Protein AF-A0A9X2TED8-F1 (afdb_monomer)

Organism: NCBI:txid146919

Sequence (141 aa):
MQFYWETRSGQAEEQRASSNTARGRRAEVLGGGQMDGFAGLVEDLLVAEGVPRESVKHDYQATLPGFFRHEKEWDTAVVCDGKLLAAVEYKSQGSSFGNNLNNRAEEAIGSNTDLLEAYEEGVFAPSPQPFVGYLMLMATV

Structure (mmCIF, N/CA/C/O backbone):
data_AF-A0A9X2TED8-F1
#
_entry.id   AF-A0A9X2TED8-F1
#
loop_
_atom_site.group_PDB
_atom_site.id
_atom_site.type_symbol
_atom_site.label_atom_id
_atom_site.label_alt_id
_atom_site.label_comp_id
_atom_site.label_asym_id
_atom_site.label_entity_id
_atom_site.label_seq_id
_atom_site.pdbx_PDB_ins_code
_atom_site.Cartn_x
_atom_site.Cartn_y
_atom_site.Cartn_z
_atom_site.occupancy
_atom_site.B_iso_or_equiv
_atom_site.auth_seq_id
_atom_site.auth_comp_id
_atom_site.auth_asym_id
_atom_site.auth_atom_id
_atom_site.pdbx_PDB_model_num
ATOM 1 N N . MET A 1 1 ? -14.395 -26.876 10.749 1.00 41.84 1 MET A N 1
ATOM 2 C CA . MET A 1 1 ? -13.364 -27.759 10.153 1.00 41.84 1 MET A CA 1
ATOM 3 C C . MET A 1 1 ? -13.890 -28.620 8.999 1.00 41.84 1 MET A C 1
ATOM 5 O O . MET A 1 1 ? -13.148 -28.779 8.046 1.00 41.84 1 MET A O 1
ATOM 9 N N . GLN A 1 2 ? -15.139 -29.117 9.001 1.00 35.00 2 GLN A N 1
ATOM 10 C CA . GLN A 1 2 ? -15.720 -29.801 7.820 1.00 35.00 2 GLN A CA 1
ATOM 11 C C . GLN A 1 2 ? -16.292 -28.844 6.755 1.00 35.00 2 GLN A C 1
ATOM 13 O O . GLN A 1 2 ? -16.170 -29.113 5.569 1.00 35.00 2 GLN A O 1
ATOM 18 N N . PHE A 1 3 ? -16.791 -27.671 7.158 1.00 30.75 3 PHE A N 1
ATOM 19 C CA . PHE A 1 3 ? -17.377 -26.673 6.245 1.00 30.75 3 PHE A CA 1
ATOM 20 C C . PHE A 1 3 ? -16.357 -25.903 5.372 1.00 30.75 3 PHE A C 1
ATOM 22 O O . PHE A 1 3 ? -16.740 -25.110 4.524 1.00 30.75 3 PHE A O 1
ATOM 29 N N . TYR A 1 4 ? -15.052 -26.110 5.592 1.00 39.78 4 TYR A N 1
ATOM 30 C CA . TYR A 1 4 ? -13.964 -25.430 4.868 1.00 39.78 4 TYR A CA 1
ATOM 31 C C . TYR A 1 4 ? -13.593 -26.136 3.550 1.00 39.78 4 TYR A C 1
ATOM 33 O O . TYR A 1 4 ? -13.009 -25.524 2.660 1.00 39.78 4 TYR A O 1
ATOM 41 N N . TRP A 1 5 ? -13.934 -27.424 3.410 1.00 32.53 5 TRP A N 1
ATOM 42 C CA . TRP A 1 5 ? -13.484 -28.253 2.288 1.00 32.53 5 TRP A CA 1
ATOM 43 C C . TRP A 1 5 ? -14.527 -28.430 1.175 1.00 32.53 5 TRP A C 1
ATOM 45 O O . TRP A 1 5 ? -14.133 -28.597 0.026 1.00 32.53 5 TRP A O 1
ATOM 55 N N . GLU A 1 6 ? -15.829 -28.327 1.462 1.00 37.72 6 GLU A N 1
ATOM 56 C CA . GLU A 1 6 ? -16.883 -28.469 0.435 1.00 37.72 6 GLU A CA 1
ATOM 57 C C . GLU A 1 6 ? -17.043 -27.226 -0.457 1.00 37.72 6 GLU A C 1
ATOM 59 O O . GLU A 1 6 ? -17.404 -27.346 -1.623 1.00 37.72 6 GLU A O 1
ATOM 64 N N . THR A 1 7 ? -16.687 -26.036 0.033 1.00 43.78 7 THR A N 1
ATOM 65 C CA . THR A 1 7 ? -16.766 -24.784 -0.742 1.00 43.78 7 THR A CA 1
ATOM 66 C C . THR A 1 7 ? -15.636 -24.651 -1.781 1.00 43.78 7 THR A C 1
ATOM 68 O O . THR A 1 7 ? -15.760 -23.911 -2.757 1.00 43.78 7 THR A O 1
ATOM 71 N N . ARG A 1 8 ? -14.541 -25.412 -1.620 1.00 40.72 8 ARG A N 1
ATOM 72 C CA . ARG A 1 8 ? -13.321 -25.328 -2.447 1.00 40.72 8 ARG A CA 1
ATOM 73 C C . ARG A 1 8 ? -13.485 -25.834 -3.882 1.00 40.72 8 ARG A C 1
ATOM 75 O O . ARG A 1 8 ? -12.757 -25.383 -4.761 1.00 40.72 8 ARG A O 1
ATOM 82 N N . SER A 1 9 ? -14.391 -26.776 -4.134 1.00 44.03 9 SER A N 1
ATOM 83 C CA . SER A 1 9 ? -14.539 -27.406 -5.454 1.00 44.03 9 SER A CA 1
ATOM 84 C C . SER A 1 9 ? -15.388 -26.578 -6.421 1.00 44.03 9 SER A C 1
ATOM 86 O O . SER A 1 9 ? -15.039 -26.499 -7.593 1.00 44.03 9 SER A O 1
ATOM 88 N N . GLY A 1 10 ? -16.443 -25.909 -5.940 1.00 43.38 10 GLY A N 1
ATOM 89 C CA . GLY A 1 10 ? -17.288 -25.041 -6.775 1.00 43.38 10 GLY A CA 1
ATOM 90 C C . GLY A 1 10 ? -16.641 -23.692 -7.113 1.00 43.38 10 GLY A C 1
ATOM 91 O O . GLY A 1 10 ? -16.717 -23.227 -8.247 1.00 43.38 10 GLY A O 1
ATOM 92 N N . GLN A 1 11 ? -15.925 -23.091 -6.156 1.00 46.56 11 GLN A N 1
ATOM 93 C CA . GLN A 1 11 ? -15.285 -21.781 -6.341 1.00 46.56 11 GLN A CA 1
ATOM 94 C C . GLN A 1 11 ? -14.102 -21.822 -7.320 1.00 46.56 11 GLN A C 1
ATOM 96 O O . GLN A 1 11 ? -13.861 -20.850 -8.033 1.00 46.56 11 GLN A O 1
ATOM 101 N N . ALA A 1 12 ? -13.390 -22.948 -7.414 1.00 48.72 12 ALA A N 1
ATOM 102 C CA . ALA A 1 12 ? -12.239 -23.093 -8.304 1.00 48.72 12 ALA A CA 1
ATOM 103 C C . ALA A 1 12 ? -12.607 -23.050 -9.805 1.00 48.72 12 ALA A C 1
ATOM 105 O O . ALA A 1 12 ? -11.787 -22.628 -10.625 1.00 48.72 12 ALA A O 1
ATOM 106 N N . GLU A 1 13 ? -13.817 -23.473 -10.190 1.00 48.47 13 GLU A N 1
ATOM 107 C CA . GLU A 1 13 ? -14.271 -23.444 -11.591 1.00 48.47 13 GLU A CA 1
ATOM 108 C C . GLU A 1 13 ? -14.753 -22.052 -12.021 1.00 48.47 13 GLU A C 1
ATOM 110 O O . GLU A 1 13 ? -14.348 -21.572 -13.083 1.00 48.47 13 GLU A O 1
ATOM 115 N N . GLU A 1 14 ? -15.510 -21.347 -11.175 1.00 51.47 14 GLU A N 1
ATOM 116 C CA . GLU A 1 14 ? -15.906 -19.951 -11.426 1.00 51.47 14 GLU A CA 1
ATOM 117 C C . GLU A 1 14 ? -14.692 -19.001 -11.442 1.00 51.47 14 GLU A C 1
ATOM 119 O O . GLU A 1 14 ? -14.618 -18.089 -12.272 1.00 51.47 14 GLU A O 1
ATOM 124 N N . GLN A 1 15 ? -13.681 -19.261 -10.602 1.00 47.41 15 GLN A N 1
ATOM 125 C CA . GLN A 1 15 ? -12.410 -18.524 -10.576 1.00 47.41 15 GLN A CA 1
ATOM 126 C C . GLN A 1 15 ? -11.600 -18.663 -11.872 1.00 47.41 15 GLN A C 1
ATOM 128 O O . GLN A 1 15 ? -10.966 -17.698 -12.295 1.00 47.41 15 GLN A O 1
ATOM 133 N N . ARG A 1 16 ? -11.618 -19.8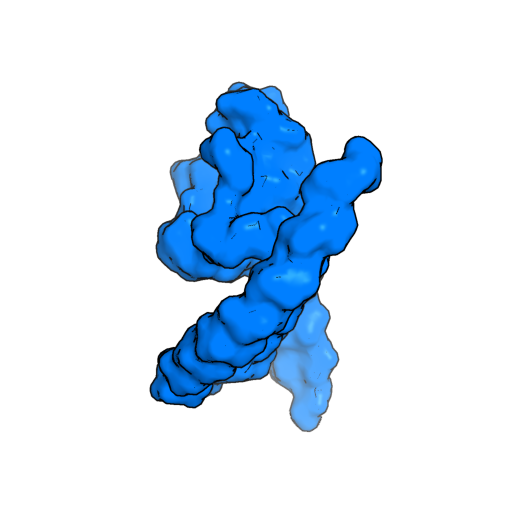28 -12.538 1.00 49.19 16 ARG A N 1
ATOM 134 C CA . ARG A 1 16 ? -10.929 -20.021 -13.832 1.00 49.19 16 ARG A CA 1
ATOM 135 C C . ARG A 1 16 ? -11.595 -19.247 -14.969 1.00 49.19 16 ARG A C 1
ATOM 137 O O . ARG A 1 16 ? -10.913 -18.790 -15.886 1.00 49.19 16 ARG A O 1
ATOM 144 N N . ALA A 1 17 ? -12.916 -19.091 -14.919 1.00 47.41 17 ALA A N 1
ATOM 145 C CA . ALA A 1 17 ? -13.661 -18.320 -15.909 1.00 47.41 17 ALA A CA 1
ATOM 146 C C . ALA A 1 17 ? -13.477 -16.800 -15.711 1.00 47.41 17 ALA A C 1
ATOM 148 O O . ALA A 1 17 ? -13.296 -16.059 -16.685 1.00 47.41 17 ALA A O 1
ATOM 149 N N . SER A 1 18 ? -13.455 -16.329 -14.458 1.00 47.41 18 SER A N 1
ATOM 150 C CA . SER A 1 18 ? -13.254 -14.908 -14.140 1.00 47.41 18 SER A CA 1
ATOM 151 C C . SER A 1 18 ? -11.800 -14.454 -14.319 1.00 47.41 18 SER A C 1
ATOM 153 O O . SER A 1 18 ? -11.573 -13.374 -14.871 1.00 47.41 18 SER A O 1
ATOM 155 N N . SER A 1 19 ? -10.814 -15.292 -13.969 1.00 44.53 19 SER A N 1
ATOM 156 C CA . SER A 1 19 ? -9.383 -14.990 -14.134 1.00 44.53 19 SER A CA 1
ATOM 157 C C . SER A 1 19 ? -8.987 -14.814 -15.601 1.00 44.53 19 SER A C 1
ATOM 159 O O . SER A 1 19 ? -8.276 -13.866 -15.933 1.00 44.53 19 SER A O 1
ATOM 161 N N . ASN A 1 20 ? -9.523 -15.636 -16.511 1.00 47.47 20 ASN A N 1
ATOM 162 C CA . ASN A 1 20 ? -9.317 -15.476 -17.955 1.00 47.47 20 ASN A CA 1
ATOM 163 C C . ASN A 1 20 ? -9.888 -14.153 -18.492 1.00 47.47 20 ASN A C 1
ATOM 165 O O . ASN A 1 20 ? -9.270 -13.504 -19.337 1.00 47.47 20 ASN A O 1
ATOM 169 N N . THR A 1 21 ? -11.039 -13.720 -17.976 1.00 44.03 21 THR A N 1
ATOM 170 C CA . THR A 1 21 ? -11.701 -12.482 -18.414 1.00 44.03 21 THR A CA 1
ATOM 171 C C . THR A 1 21 ? -10.981 -11.234 -17.886 1.00 44.03 21 THR A C 1
ATOM 173 O O . THR A 1 21 ? -10.771 -10.273 -18.629 1.00 44.03 21 THR A O 1
ATOM 176 N N . ALA A 1 22 ? -10.540 -11.259 -16.623 1.00 45.47 22 ALA A N 1
ATOM 177 C CA . ALA A 1 22 ? -9.768 -10.180 -16.001 1.00 45.47 22 ALA A CA 1
ATOM 178 C C . ALA A 1 22 ? -8.344 -10.062 -16.576 1.00 45.47 22 ALA A C 1
ATOM 180 O O . ALA A 1 22 ? -7.813 -8.958 -16.697 1.00 45.47 22 ALA A O 1
ATOM 181 N N . ARG A 1 23 ? -7.735 -11.186 -16.979 1.00 45.94 23 ARG A N 1
ATOM 182 C CA . ARG A 1 23 ? -6.446 -11.225 -17.686 1.00 45.94 23 ARG A CA 1
ATOM 183 C C . ARG A 1 23 ? -6.539 -10.621 -19.091 1.00 45.94 23 ARG A C 1
ATOM 185 O O . ARG A 1 23 ? -5.645 -9.881 -19.488 1.00 45.94 23 ARG A O 1
ATOM 192 N N . GLY A 1 24 ? -7.625 -10.899 -19.820 1.00 41.56 24 GLY A N 1
ATOM 193 C CA . GLY A 1 24 ? -7.843 -10.395 -21.181 1.00 41.56 24 GLY A CA 1
ATOM 194 C C . GLY A 1 24 ? -8.011 -8.875 -21.267 1.00 41.56 24 GLY A C 1
ATOM 195 O O . GLY A 1 24 ? -7.461 -8.260 -22.170 1.00 41.56 24 GLY A O 1
ATOM 196 N N . ARG A 1 25 ? -8.702 -8.255 -20.299 1.00 45.56 25 ARG A N 1
ATOM 197 C CA . ARG A 1 25 ? -8.910 -6.793 -20.276 1.00 45.56 25 ARG A CA 1
ATOM 198 C C . ARG A 1 25 ? -7.678 -5.987 -19.845 1.00 45.56 25 ARG A C 1
ATOM 200 O O . ARG A 1 25 ? -7.588 -4.816 -20.186 1.00 45.56 25 ARG A O 1
ATOM 207 N N . ARG A 1 26 ? -6.742 -6.592 -19.101 1.00 49.31 26 ARG A N 1
ATOM 208 C CA . ARG A 1 26 ? -5.521 -5.917 -18.615 1.00 49.31 26 ARG A CA 1
ATOM 209 C C . ARG A 1 26 ? -4.366 -5.947 -19.617 1.00 49.31 26 ARG A C 1
ATOM 211 O O . ARG A 1 26 ? -3.594 -5.003 -19.668 1.00 49.31 26 ARG A O 1
ATOM 218 N N . ALA A 1 27 ? -4.277 -6.976 -20.461 1.00 42.09 27 ALA A N 1
ATOM 219 C CA . ALA A 1 27 ? -3.229 -7.063 -21.483 1.00 42.09 27 ALA A CA 1
ATOM 220 C C . ALA A 1 27 ? -3.320 -5.969 -22.576 1.00 42.09 27 ALA A C 1
ATOM 222 O O . ALA A 1 27 ? -2.348 -5.752 -23.294 1.00 42.09 27 ALA A O 1
ATOM 223 N N . GLU A 1 28 ? -4.466 -5.291 -22.715 1.00 37.44 28 GLU A N 1
ATOM 224 C CA . GLU A 1 28 ? -4.695 -4.247 -23.728 1.00 37.44 28 GLU A CA 1
ATOM 225 C C . GLU A 1 28 ? -4.225 -2.842 -23.312 1.00 37.44 28 GLU A C 1
ATOM 227 O O . GLU A 1 28 ? -4.162 -1.950 -24.160 1.00 37.44 28 GLU A O 1
ATOM 232 N N . VAL A 1 29 ? -3.873 -2.615 -22.042 1.00 39.12 29 VAL A N 1
ATOM 233 C CA . VAL A 1 29 ? -3.603 -1.271 -21.510 1.00 39.12 29 VAL A CA 1
ATOM 234 C C . VAL A 1 29 ? -2.191 -1.235 -20.901 1.00 39.12 29 VAL A C 1
ATOM 236 O O . VAL A 1 29 ? -1.961 -1.813 -19.853 1.00 39.12 29 VAL A O 1
ATOM 239 N N . LEU A 1 30 ? -1.291 -0.486 -21.567 1.00 41.69 30 LEU A N 1
ATOM 240 C CA . LEU A 1 30 ? -0.027 0.126 -21.085 1.00 41.69 30 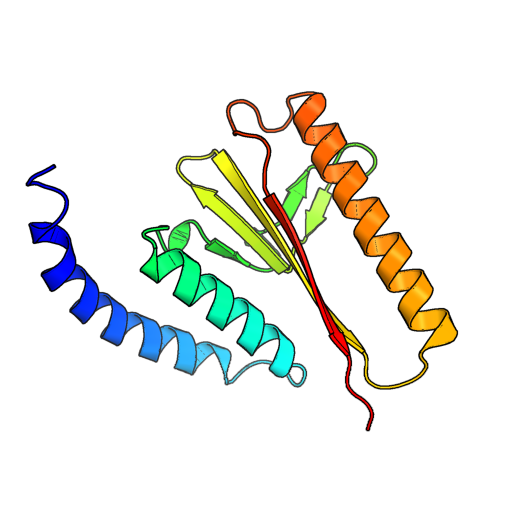LEU A CA 1
ATOM 241 C C . LEU A 1 30 ? 1.315 -0.556 -21.428 1.00 41.69 30 LEU A C 1
ATOM 243 O O . LEU A 1 30 ? 1.603 -1.711 -21.130 1.00 41.69 30 LEU A O 1
ATOM 247 N N . GLY A 1 31 ? 2.219 0.254 -21.992 1.00 34.38 31 GLY A N 1
ATOM 248 C CA . GLY A 1 31 ? 3.608 -0.077 -22.342 1.00 34.38 31 GLY A CA 1
ATOM 249 C C . GLY A 1 31 ? 4.576 -0.229 -21.155 1.00 34.38 31 GLY A C 1
ATOM 250 O O . GLY A 1 31 ? 5.766 0.021 -21.327 1.00 34.38 31 GLY A O 1
ATOM 251 N N . GLY A 1 32 ? 4.079 -0.629 -19.977 1.00 45.66 32 GLY A N 1
ATOM 252 C CA . GLY A 1 32 ? 4.829 -0.924 -18.742 1.00 45.66 32 GLY A CA 1
ATOM 253 C C . GLY A 1 32 ? 4.606 -2.349 -18.196 1.00 45.66 32 GLY A C 1
ATOM 254 O O . GLY A 1 32 ? 5.040 -2.661 -17.088 1.00 45.66 32 GLY A O 1
ATOM 255 N N . GLY A 1 33 ? 3.968 -3.222 -18.985 1.00 57.09 33 GLY A N 1
ATOM 256 C CA . GLY A 1 33 ? 3.272 -4.443 -18.547 1.00 57.09 33 GLY A CA 1
ATOM 257 C C . GLY A 1 33 ? 4.055 -5.561 -17.843 1.00 57.09 33 GLY A C 1
ATOM 258 O O . GLY A 1 33 ? 3.478 -6.615 -17.582 1.00 57.09 33 GLY A O 1
ATOM 259 N N . GLN A 1 34 ? 5.340 -5.390 -17.509 1.00 66.38 34 GLN A N 1
ATOM 260 C CA . GLN A 1 34 ? 6.036 -6.373 -16.672 1.00 66.38 34 GLN A CA 1
ATOM 261 C C . GLN A 1 34 ? 5.604 -6.273 -15.203 1.00 66.38 34 GLN A C 1
ATOM 263 O O . GLN A 1 34 ? 5.399 -7.307 -14.571 1.00 66.38 34 GLN A O 1
ATOM 268 N N . MET A 1 35 ? 5.464 -5.059 -14.655 1.00 81.62 35 MET A N 1
ATOM 269 C CA . MET A 1 35 ? 5.080 -4.874 -13.245 1.00 81.62 35 MET A CA 1
ATOM 270 C C . MET A 1 35 ? 3.599 -5.181 -13.017 1.00 81.62 35 MET A C 1
ATOM 272 O O . MET A 1 35 ? 3.275 -5.867 -12.051 1.00 81.62 35 MET A O 1
ATOM 276 N N . ASP A 1 36 ? 2.736 -4.845 -13.976 1.00 80.31 36 ASP A N 1
ATOM 277 C CA . ASP A 1 36 ? 1.315 -5.222 -13.952 1.00 80.31 36 ASP A CA 1
ATOM 278 C C . ASP A 1 36 ? 1.134 -6.749 -13.905 1.00 80.31 36 ASP A C 1
ATOM 280 O O . ASP A 1 36 ? 0.241 -7.272 -13.236 1.00 80.31 36 ASP A O 1
ATOM 284 N N . GLY A 1 37 ? 2.030 -7.490 -14.570 1.00 84.75 37 GLY A N 1
ATOM 285 C CA . GLY A 1 37 ? 2.082 -8.948 -14.489 1.00 84.75 37 GLY A CA 1
ATOM 286 C C . GLY A 1 37 ? 2.412 -9.464 -13.084 1.00 84.75 37 GLY A C 1
ATOM 287 O O . GLY A 1 37 ? 1.834 -10.462 -12.653 1.00 84.75 37 GLY A O 1
ATOM 288 N N . PHE A 1 38 ? 3.299 -8.785 -12.348 1.00 88.44 38 PHE A N 1
ATOM 289 C CA . PHE A 1 38 ? 3.597 -9.121 -10.951 1.00 88.44 38 PHE A CA 1
ATOM 290 C C . PHE A 1 38 ? 2.440 -8.770 -10.017 1.00 88.44 38 PHE A C 1
ATOM 292 O O . PHE A 1 38 ? 2.096 -9.596 -9.173 1.00 88.44 38 PHE A O 1
ATOM 299 N N . ALA A 1 39 ? 1.808 -7.606 -10.187 1.00 90.31 39 ALA A N 1
ATOM 300 C CA . ALA A 1 39 ? 0.623 -7.231 -9.417 1.00 90.31 39 ALA A CA 1
ATOM 301 C C . ALA A 1 39 ? -0.506 -8.259 -9.604 1.00 90.31 39 ALA A C 1
ATOM 303 O O . ALA A 1 39 ? -1.059 -8.767 -8.627 1.00 90.31 39 ALA A O 1
ATOM 304 N N . GLY A 1 40 ? -0.767 -8.667 -10.852 1.00 90.69 40 GLY A N 1
ATOM 305 C CA . GLY A 1 40 ? -1.733 -9.72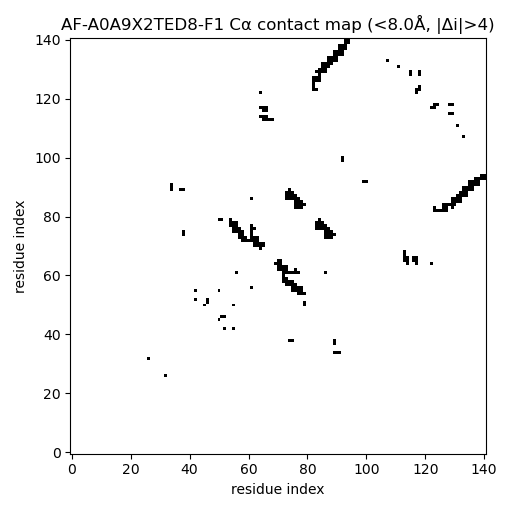1 -11.166 1.00 90.69 40 GLY A CA 1
ATOM 306 C C . GLY A 1 40 ? -1.371 -11.085 -10.567 1.00 90.69 40 GLY A C 1
ATOM 307 O O . GLY A 1 40 ? -2.246 -11.773 -10.048 1.00 90.69 40 GLY A O 1
ATOM 308 N N . LEU A 1 41 ? -0.089 -11.470 -10.579 1.00 91.94 41 LEU A N 1
ATOM 309 C CA . LEU A 1 41 ? 0.364 -12.716 -9.952 1.00 91.94 41 LEU A CA 1
ATOM 310 C C . LEU A 1 41 ? 0.164 -12.696 -8.431 1.00 91.94 41 LEU A C 1
ATOM 312 O O . LEU A 1 41 ? -0.278 -13.692 -7.862 1.00 91.94 41 LEU A O 1
ATOM 316 N N . VAL A 1 42 ? 0.486 -11.581 -7.770 1.00 91.81 42 VAL A N 1
ATOM 317 C CA . VAL A 1 42 ? 0.275 -11.427 -6.323 1.00 91.81 42 VAL A CA 1
ATOM 318 C C . VAL A 1 42 ? -1.213 -11.481 -5.987 1.00 91.81 42 VAL A C 1
ATOM 320 O O . VAL A 1 42 ? -1.590 -12.197 -5.064 1.00 91.81 42 VAL A O 1
ATOM 323 N N . GLU A 1 43 ? -2.063 -10.798 -6.756 1.00 95.06 43 GLU A N 1
ATOM 324 C CA . GLU A 1 43 ? -3.520 -10.885 -6.620 1.00 95.06 43 GLU A CA 1
ATOM 325 C C . GLU A 1 43 ? -4.007 -12.336 -6.743 1.00 95.06 43 GLU A C 1
ATOM 327 O O . GLU A 1 43 ? -4.737 -12.817 -5.879 1.00 95.06 43 GLU A O 1
ATOM 332 N N . ASP A 1 44 ? -3.583 -13.060 -7.781 1.00 92.94 44 ASP A N 1
ATOM 333 C CA . ASP A 1 44 ? -4.003 -14.444 -7.999 1.00 92.94 44 ASP A CA 1
ATOM 334 C C . ASP A 1 44 ? -3.542 -15.380 -6.871 1.00 92.94 44 ASP A C 1
ATOM 336 O O . ASP A 1 44 ? -4.303 -16.261 -6.465 1.00 92.94 44 ASP A O 1
ATOM 340 N N . LEU A 1 45 ? -2.338 -15.174 -6.323 1.00 94.44 45 LEU A N 1
ATOM 341 C CA . LEU A 1 45 ? -1.847 -15.910 -5.154 1.00 94.44 45 LEU A CA 1
ATOM 342 C C . LEU A 1 45 ? -2.689 -15.618 -3.906 1.00 94.44 45 LEU A C 1
ATOM 344 O O . LEU A 1 45 ? -3.110 -16.548 -3.224 1.00 94.44 45 LEU A O 1
ATOM 348 N N . LEU A 1 46 ? -2.983 -14.346 -3.625 1.00 93.38 46 LEU A N 1
ATOM 349 C CA . LEU A 1 46 ? -3.826 -13.953 -2.492 1.00 93.38 46 LEU A CA 1
ATOM 350 C C . LEU A 1 46 ? -5.230 -14.561 -2.605 1.00 93.38 46 LEU A C 1
ATOM 352 O O . LEU A 1 46 ? -5.760 -15.095 -1.630 1.00 93.38 46 LEU A O 1
ATOM 356 N N . VAL A 1 47 ? -5.811 -14.533 -3.805 1.00 93.75 47 VAL A N 1
ATOM 357 C CA . VAL A 1 47 ? -7.127 -15.123 -4.075 1.00 93.75 47 VAL A CA 1
ATOM 358 C C . VAL A 1 47 ? -7.105 -16.643 -3.921 1.00 93.75 47 VAL A C 1
ATOM 360 O O . VAL A 1 47 ? -8.035 -17.211 -3.347 1.00 93.75 47 VAL A O 1
ATOM 363 N N . ALA A 1 48 ? -6.042 -17.314 -4.371 1.00 93.38 48 ALA A N 1
ATOM 364 C CA . ALA A 1 48 ? -5.878 -18.758 -4.194 1.00 93.38 48 ALA A CA 1
ATOM 365 C C . ALA A 1 48 ? -5.783 -19.170 -2.711 1.00 93.38 48 ALA A C 1
ATOM 367 O O . ALA A 1 48 ? -6.263 -20.244 -2.338 1.00 93.38 48 ALA A O 1
ATOM 368 N N . GLU A 1 49 ? -5.231 -18.296 -1.866 1.00 93.62 49 GLU A N 1
ATOM 369 C CA . GLU A 1 49 ? -5.165 -18.473 -0.410 1.00 93.62 49 GLU A CA 1
ATOM 370 C C . GLU A 1 49 ? -6.450 -18.041 0.325 1.00 93.62 49 GLU A C 1
ATOM 372 O O . GLU A 1 49 ? -6.566 -18.212 1.540 1.00 93.62 49 GLU A O 1
ATOM 377 N N . GLY A 1 50 ? -7.462 -17.559 -0.404 1.00 91.75 50 GLY A N 1
ATOM 378 C CA . GLY A 1 50 ? -8.802 -17.292 0.120 1.00 91.75 50 GLY A CA 1
ATOM 379 C C . GLY A 1 50 ? -9.125 -15.822 0.384 1.00 91.75 50 GLY A C 1
ATOM 380 O O . GLY A 1 50 ? -10.167 -15.545 0.976 1.00 91.75 50 GLY A O 1
ATOM 381 N N . VAL A 1 51 ? -8.287 -14.879 -0.055 1.00 94.31 51 VAL A N 1
ATOM 382 C CA . VAL A 1 51 ? -8.640 -13.451 -0.047 1.00 94.31 51 VAL A CA 1
ATOM 383 C C . VAL A 1 51 ? -9.706 -13.193 -1.123 1.00 94.31 51 VAL A C 1
ATOM 385 O O . VAL A 1 51 ? -9.494 -13.563 -2.280 1.00 94.31 51 VAL A O 1
ATOM 388 N N . PRO A 1 52 ? -10.850 -12.560 -0.806 1.00 95.25 52 PRO A N 1
ATOM 389 C CA . PRO A 1 52 ? -11.824 -12.183 -1.827 1.00 95.25 52 PRO A CA 1
ATOM 390 C C . PRO A 1 52 ? -11.181 -11.261 -2.869 1.00 95.25 52 PRO A C 1
ATOM 392 O O . PRO A 1 52 ? -10.433 -10.348 -2.518 1.00 95.25 52 PRO A O 1
ATOM 395 N N . ARG A 1 53 ? -11.449 -11.472 -4.161 1.00 93.94 53 ARG A N 1
ATOM 396 C CA . ARG A 1 53 ? -10.778 -10.694 -5.219 1.00 93.94 53 ARG A CA 1
ATOM 397 C C . ARG A 1 53 ? -11.108 -9.205 -5.114 1.00 93.94 53 ARG A C 1
ATOM 399 O O . ARG A 1 53 ? -10.249 -8.364 -5.330 1.00 93.94 53 ARG A O 1
ATOM 406 N N . GLU A 1 54 ? -12.328 -8.879 -4.708 1.00 95.19 54 GLU A N 1
ATOM 407 C CA . GLU A 1 54 ? -12.785 -7.522 -4.427 1.00 95.19 54 GLU A CA 1
ATOM 408 C C . GLU A 1 54 ? -12.065 -6.858 -3.247 1.00 95.19 54 GLU A C 1
ATOM 410 O O . GLU A 1 54 ? -12.093 -5.631 -3.143 1.00 95.19 54 GLU A O 1
ATOM 415 N N . SER A 1 55 ? -11.428 -7.634 -2.367 1.00 97.31 55 SER A N 1
ATOM 416 C CA . SER A 1 55 ? -10.596 -7.120 -1.279 1.00 97.31 55 SER A CA 1
ATOM 417 C C . SER A 1 55 ? -9.201 -6.724 -1.747 1.00 97.31 55 SER A C 1
ATOM 419 O O 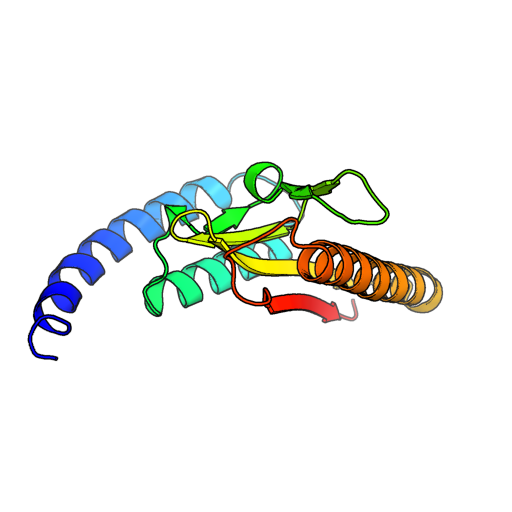. SER A 1 55 ? -8.529 -5.988 -1.033 1.00 97.31 55 SER A O 1
ATOM 421 N N . VAL A 1 56 ? -8.766 -7.156 -2.933 1.00 97.31 56 VAL A N 1
ATOM 422 C CA . VAL A 1 56 ? -7.505 -6.716 -3.535 1.00 97.31 56 VAL A CA 1
ATOM 423 C C . VAL A 1 56 ? -7.781 -5.480 -4.390 1.00 97.31 56 VAL A C 1
ATOM 425 O O . VAL A 1 56 ? -8.463 -5.540 -5.412 1.00 97.31 56 VAL A O 1
ATOM 428 N N . LYS A 1 57 ? -7.302 -4.332 -3.923 1.00 97.38 57 LYS A N 1
ATOM 429 C CA . LYS A 1 57 ? -7.410 -3.028 -4.574 1.00 97.38 57 LYS A CA 1
ATOM 430 C C . LYS A 1 57 ? -6.124 -2.721 -5.318 1.00 97.38 57 LYS A C 1
ATOM 432 O O . LYS A 1 57 ? -5.056 -3.106 -4.854 1.00 97.38 57 LYS A O 1
ATOM 437 N N . HIS A 1 58 ? -6.253 -1.982 -6.412 1.00 95.00 58 HIS A N 1
ATOM 438 C CA . HIS A 1 58 ? -5.134 -1.555 -7.246 1.00 95.00 58 HIS A CA 1
ATOM 439 C C . HIS A 1 58 ? -5.237 -0.066 -7.568 1.00 95.00 58 HIS A C 1
ATOM 441 O O . HIS A 1 58 ? -6.352 0.478 -7.592 1.00 95.00 58 HIS A O 1
ATOM 447 N N . ASP A 1 59 ? -4.088 0.554 -7.832 1.00 91.94 59 ASP A N 1
ATOM 448 C CA . ASP A 1 59 ? -3.945 1.954 -8.250 1.00 91.94 59 ASP A CA 1
ATOM 449 C C . ASP A 1 59 ? -4.769 2.896 -7.350 1.00 91.94 59 ASP A C 1
ATOM 451 O O . ASP A 1 59 ? -4.784 2.766 -6.126 1.00 91.94 59 ASP A O 1
ATOM 455 N N . TYR A 1 60 ? -5.550 3.802 -7.939 1.00 92.88 60 TYR A N 1
ATOM 456 C CA . TYR A 1 60 ? -6.414 4.746 -7.231 1.00 92.88 60 TYR A CA 1
ATOM 457 C C . TYR A 1 60 ? -7.305 4.109 -6.144 1.00 92.88 60 TYR A C 1
ATOM 459 O O . TYR A 1 60 ? -7.573 4.735 -5.116 1.00 92.88 60 TYR A O 1
ATOM 467 N N . GLN A 1 61 ? -7.760 2.859 -6.318 1.00 93.81 61 GLN A N 1
ATOM 468 C CA . GLN A 1 61 ? -8.569 2.167 -5.300 1.00 93.81 61 GLN A CA 1
ATOM 469 C C . GLN A 1 61 ? -7.748 1.690 -4.093 1.00 93.81 61 GLN A C 1
ATOM 471 O O . GLN A 1 61 ? -8.326 1.360 -3.058 1.00 93.81 61 GLN A O 1
ATOM 476 N N . ALA A 1 62 ? -6.426 1.639 -4.228 1.00 97.00 62 ALA A N 1
ATOM 477 C CA . ALA A 1 62 ? -5.443 1.351 -3.192 1.00 97.00 62 ALA A CA 1
ATOM 478 C C . ALA A 1 62 ? -4.834 2.640 -2.596 1.00 97.00 62 ALA A C 1
ATOM 480 O O . ALA A 1 62 ? -3.710 2.641 -2.093 1.00 97.00 62 ALA A O 1
ATOM 481 N N . THR A 1 63 ? -5.590 3.742 -2.611 1.00 98.06 63 THR A N 1
ATOM 482 C CA . THR A 1 63 ? -5.231 4.972 -1.895 1.00 98.06 63 THR A CA 1
ATOM 483 C C . THR A 1 63 ? -5.453 4.801 -0.394 1.00 98.06 63 THR A C 1
ATOM 485 O O . THR A 1 63 ? -6.563 4.504 0.051 1.00 98.06 63 THR A O 1
ATOM 488 N N . LEU A 1 64 ? -4.392 4.991 0.390 1.00 98.19 64 LEU A N 1
ATOM 489 C CA . LEU A 1 64 ? -4.394 4.844 1.843 1.00 98.19 64 LEU A CA 1
ATOM 490 C C . LEU A 1 64 ? -3.938 6.143 2.520 1.00 98.19 64 LEU A C 1
ATOM 492 O O . LEU A 1 64 ? -3.024 6.798 2.009 1.00 98.19 64 LEU A O 1
ATOM 496 N N . PRO A 1 65 ? -4.526 6.514 3.672 1.00 97.44 65 PRO A N 1
ATOM 497 C CA . PRO A 1 65 ? -4.037 7.631 4.469 1.00 97.44 65 PRO A CA 1
ATOM 498 C C . PRO A 1 65 ? -2.621 7.357 4.993 1.00 97.44 65 PRO A C 1
ATOM 500 O O . PRO A 1 65 ? -2.267 6.215 5.292 1.00 97.44 65 PRO A O 1
ATOM 503 N N . GLY A 1 66 ? -1.820 8.414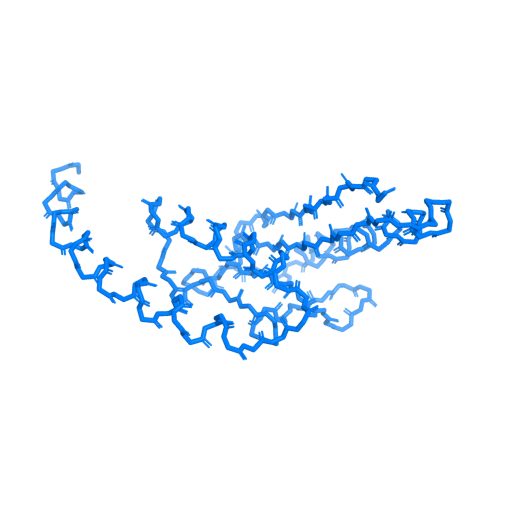 5.102 1.00 97.38 66 GLY A N 1
ATOM 504 C CA . GLY A 1 66 ? -0.510 8.393 5.757 1.00 97.38 66 GLY A CA 1
ATOM 505 C C . GLY A 1 66 ? -0.519 9.221 7.042 1.00 97.38 66 GLY A C 1
ATOM 506 O O . GLY A 1 66 ? -1.532 9.823 7.399 1.00 97.38 66 GLY A O 1
ATOM 507 N 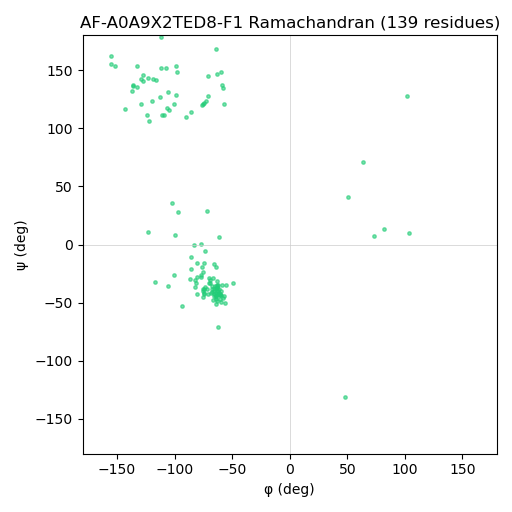N . PHE A 1 67 ? 0.613 9.252 7.742 1.00 97.88 67 PHE A N 1
ATOM 508 C CA . PHE A 1 67 ? 0.791 10.087 8.929 1.00 97.88 67 PHE A CA 1
ATOM 509 C C . PHE A 1 67 ? 1.428 11.435 8.576 1.00 97.88 67 PHE A C 1
ATOM 511 O O . PHE A 1 67 ? 0.905 12.499 8.901 1.00 97.88 67 PHE A O 1
ATOM 518 N N . PHE A 1 68 ? 2.558 11.399 7.873 1.00 97.38 68 PHE A N 1
ATOM 519 C CA . PHE A 1 68 ? 3.290 12.576 7.413 1.00 97.38 68 PHE A CA 1
ATOM 520 C C . PHE A 1 68 ? 2.691 13.155 6.131 1.00 97.38 68 PHE A C 1
ATOM 522 O O . PHE A 1 68 ? 2.741 14.368 5.916 1.00 97.38 68 PHE A O 1
ATOM 529 N N . ARG A 1 69 ? 2.139 12.299 5.264 1.00 94.94 69 ARG A N 1
ATOM 530 C CA . ARG A 1 69 ? 1.398 12.712 4.063 1.00 94.94 69 ARG A CA 1
ATOM 531 C C . ARG A 1 69 ? -0.096 12.465 4.263 1.00 94.94 69 ARG A C 1
ATOM 533 O O . ARG A 1 69 ? -0.476 11.539 4.965 1.00 94.94 69 ARG A O 1
ATOM 540 N N . HIS A 1 70 ? -0.937 13.249 3.590 1.00 95.69 70 HIS A N 1
ATOM 541 C CA . HIS A 1 70 ? -2.392 13.069 3.657 1.00 95.69 70 HIS A CA 1
ATOM 542 C C . HIS A 1 70 ? -2.821 11.676 3.168 1.00 95.69 70 HIS A C 1
ATOM 544 O O . HIS A 1 70 ? -3.555 10.974 3.854 1.00 95.69 70 HIS A O 1
ATOM 550 N N . GLU A 1 71 ? -2.331 11.264 1.997 1.00 96.44 71 GLU A N 1
ATOM 551 C CA . GLU A 1 71 ? -2.604 9.952 1.411 1.00 96.44 71 GLU A CA 1
ATOM 552 C C . GLU A 1 71 ? -1.493 9.527 0.440 1.00 96.44 71 GLU A C 1
ATOM 554 O O . GLU A 1 71 ? -0.701 10.355 -0.028 1.00 96.44 71 GLU A O 1
ATOM 559 N N . LYS A 1 72 ? -1.435 8.229 0.137 1.00 96.25 72 LYS A N 1
ATOM 560 C CA . LYS A 1 72 ? -0.626 7.648 -0.938 1.00 96.25 72 LYS A CA 1
ATOM 561 C C . LYS A 1 72 ? -1.434 6.610 -1.702 1.00 96.25 72 LYS A C 1
ATOM 563 O O . LYS A 1 72 ? -2.055 5.738 -1.103 1.00 96.25 72 LYS A O 1
ATOM 568 N N . GLU A 1 73 ? -1.322 6.672 -3.020 1.00 97.12 73 GLU A N 1
ATOM 569 C CA . GLU A 1 73 ? -1.700 5.594 -3.927 1.00 97.12 73 GLU A CA 1
ATOM 570 C C . GLU A 1 73 ? -0.624 4.497 -3.892 1.00 97.12 73 GLU A C 1
ATOM 572 O O . GLU A 1 73 ? 0.562 4.767 -4.127 1.00 97.12 73 GLU A O 1
ATOM 577 N N . TRP A 1 74 ? -1.022 3.287 -3.508 1.00 97.12 74 TRP A N 1
ATOM 578 C CA . TRP A 1 74 ? -0.194 2.082 -3.569 1.00 97.12 74 TRP A CA 1
ATOM 579 C C . TRP A 1 74 ? -0.544 1.289 -4.824 1.00 97.12 74 TRP A C 1
ATOM 581 O O . TRP A 1 74 ? -1.684 1.338 -5.273 1.00 97.12 74 TRP A O 1
ATOM 591 N N . ASP A 1 75 ? 0.396 0.505 -5.352 1.00 95.38 75 ASP A N 1
ATOM 592 C CA . ASP A 1 75 ? 0.089 -0.338 -6.513 1.00 95.38 75 ASP A CA 1
ATOM 593 C C . ASP A 1 75 ? -0.944 -1.423 -6.161 1.00 95.38 75 ASP A C 1
ATOM 595 O O . ASP A 1 75 ? -1.893 -1.635 -6.909 1.00 95.38 75 ASP A O 1
ATOM 599 N N . THR A 1 76 ? -0.798 -2.067 -4.993 1.00 97.25 76 THR A N 1
ATOM 600 C CA . THR A 1 76 ? -1.775 -3.023 -4.446 1.00 97.25 76 THR A CA 1
ATOM 601 C C . THR A 1 76 ? -2.060 -2.725 -2.975 1.00 97.25 76 THR A C 1
ATOM 603 O O . THR A 1 76 ? -1.136 -2.593 -2.174 1.00 97.25 76 THR A O 1
ATOM 606 N N . ALA A 1 77 ? -3.329 -2.745 -2.569 1.00 98.19 77 ALA A N 1
ATOM 607 C CA . ALA A 1 77 ? -3.732 -2.794 -1.163 1.00 98.19 77 ALA A CA 1
ATOM 608 C C . ALA A 1 77 ? -4.748 -3.915 -0.926 1.00 98.19 77 ALA A C 1
ATOM 610 O O . ALA A 1 77 ? -5.626 -4.159 -1.747 1.00 98.19 77 ALA A O 1
ATOM 611 N N . VAL A 1 78 ? -4.662 -4.598 0.214 1.00 98.19 78 VAL A N 1
ATOM 612 C CA . VAL A 1 78 ? -5.598 -5.663 0.593 1.00 98.19 78 VAL A CA 1
ATOM 613 C C . VAL A 1 78 ? -6.468 -5.172 1.737 1.00 98.19 78 VAL A C 1
ATOM 615 O O . VAL A 1 78 ? -5.986 -5.005 2.856 1.00 98.19 78 VAL A O 1
ATOM 618 N N . VAL A 1 79 ? -7.755 -4.968 1.462 1.00 97.69 79 VAL A N 1
ATOM 619 C CA . VAL A 1 79 ? -8.752 -4.508 2.431 1.00 97.69 79 VAL A CA 1
ATOM 620 C C . VAL A 1 79 ? -9.884 -5.527 2.528 1.00 97.69 79 VAL A C 1
ATOM 622 O O . VAL A 1 79 ? -10.727 -5.632 1.635 1.00 97.69 79 VAL A O 1
ATOM 625 N N . CYS A 1 80 ? -9.917 -6.279 3.627 1.00 95.81 80 CYS A N 1
ATOM 626 C CA . CYS A 1 80 ? -10.925 -7.307 3.888 1.00 95.81 80 CYS A CA 1
ATOM 627 C C . CYS A 1 80 ? -11.809 -6.874 5.056 1.00 95.81 80 CYS A C 1
ATOM 629 O O . CYS A 1 80 ? -11.295 -6.517 6.114 1.00 95.81 80 CYS A O 1
ATOM 631 N N . ASP A 1 81 ? -13.130 -6.879 4.868 1.00 93.94 81 ASP A N 1
ATOM 632 C CA . ASP A 1 81 ? -14.107 -6.468 5.890 1.00 93.94 81 ASP A CA 1
ATOM 633 C C . ASP A 1 81 ? -13.794 -5.100 6.529 1.00 93.94 81 ASP A C 1
ATOM 635 O O . ASP A 1 81 ? -13.892 -4.913 7.743 1.00 93.94 81 ASP A O 1
ATOM 639 N N . GLY A 1 82 ? -13.360 -4.142 5.702 1.00 93.62 82 GLY A N 1
ATOM 640 C CA . GLY A 1 82 ? -12.983 -2.795 6.140 1.00 93.62 82 GLY A CA 1
ATOM 641 C C . GLY A 1 82 ? -11.654 -2.709 6.899 1.00 93.62 82 GLY A C 1
ATOM 642 O O . GLY A 1 82 ? -11.327 -1.640 7.405 1.00 93.62 82 GLY A O 1
ATOM 643 N N . LYS A 1 83 ? -10.884 -3.801 6.981 1.00 97.12 83 LYS A N 1
ATOM 644 C CA . LYS A 1 83 ? -9.571 -3.845 7.633 1.00 97.12 83 LYS A CA 1
ATOM 645 C C . LYS A 1 83 ? -8.456 -3.900 6.604 1.00 97.12 83 LYS A C 1
ATOM 647 O O . LYS A 1 83 ? -8.486 -4.739 5.704 1.00 97.12 83 LYS A O 1
ATOM 652 N N . LEU A 1 84 ? -7.456 -3.045 6.774 1.00 98.12 84 LEU A N 1
ATOM 653 C CA . LEU A 1 84 ? -6.245 -3.063 5.968 1.00 98.12 84 LEU A CA 1
ATOM 654 C C . LEU A 1 84 ? -5.355 -4.228 6.415 1.00 98.12 84 LEU A C 1
ATOM 656 O O . LEU A 1 84 ? -4.957 -4.306 7.574 1.00 98.12 84 LEU A O 1
ATOM 660 N N . LEU A 1 85 ? -5.055 -5.140 5.495 1.00 97.62 85 LEU A N 1
ATOM 661 C CA . LEU A 1 85 ? -4.210 -6.308 5.746 1.00 97.62 85 LEU A CA 1
ATOM 662 C C . LEU A 1 85 ? -2.825 -6.165 5.118 1.00 97.62 85 LEU A C 1
ATOM 664 O O . LEU A 1 85 ? -1.850 -6.645 5.692 1.00 97.62 85 LEU A O 1
ATOM 668 N N . ALA A 1 86 ? -2.728 -5.531 3.948 1.00 97.81 86 ALA A N 1
ATOM 669 C CA . ALA A 1 86 ? -1.456 -5.343 3.263 1.00 97.81 86 ALA A CA 1
ATOM 670 C C . ALA A 1 86 ? -1.461 -4.133 2.323 1.00 97.81 86 ALA A C 1
ATOM 672 O O . ALA A 1 86 ? -2.510 -3.760 1.802 1.00 97.81 86 ALA A O 1
ATOM 673 N N . ALA A 1 87 ? -0.278 -3.585 2.063 1.00 98.06 87 ALA A N 1
ATOM 674 C CA . ALA A 1 87 ? -0.001 -2.615 1.012 1.00 98.06 87 ALA A CA 1
ATOM 675 C C . ALA A 1 87 ? 1.319 -3.000 0.327 1.00 98.06 87 ALA A C 1
ATOM 677 O O . ALA A 1 87 ? 2.293 -3.332 1.005 1.00 98.06 87 ALA A O 1
ATOM 678 N N . VAL A 1 88 ? 1.351 -3.031 -1.004 1.00 96.94 88 VAL A N 1
ATOM 679 C CA . VAL A 1 88 ? 2.497 -3.512 -1.783 1.00 96.94 88 VAL A CA 1
ATOM 680 C C . VAL A 1 88 ? 2.779 -2.569 -2.943 1.00 96.94 88 VAL A C 1
ATOM 682 O O . VAL A 1 88 ? 1.861 -2.136 -3.632 1.00 96.94 88 VAL A O 1
ATOM 685 N N . GLU A 1 89 ? 4.059 -2.295 -3.164 1.00 95.12 89 GLU A N 1
ATOM 686 C CA . GLU A 1 89 ? 4.561 -1.511 -4.290 1.00 95.12 89 GLU A CA 1
ATOM 687 C C . GLU A 1 89 ? 5.498 -2.365 -5.164 1.00 95.12 89 GLU A C 1
ATOM 689 O O . GLU A 1 89 ? 6.306 -3.152 -4.652 1.00 95.12 89 GLU A O 1
ATOM 694 N N . TYR A 1 90 ? 5.444 -2.180 -6.481 1.00 92.38 90 TYR A N 1
ATOM 695 C CA . TYR A 1 90 ? 6.255 -2.871 -7.477 1.00 92.38 90 TYR A CA 1
ATOM 696 C C . TYR A 1 90 ? 7.093 -1.861 -8.256 1.00 92.38 90 TYR A C 1
ATOM 698 O O . TYR A 1 90 ? 6.594 -0.937 -8.893 1.00 92.38 90 TYR A O 1
ATOM 706 N N . LYS A 1 91 ? 8.410 -2.051 -8.261 1.00 87.12 91 LYS A N 1
ATOM 707 C CA . LYS A 1 91 ? 9.338 -1.202 -9.011 1.00 87.12 91 LYS A CA 1
ATOM 708 C C . LYS A 1 91 ? 10.233 -2.059 -9.889 1.00 87.12 91 LYS A C 1
ATOM 710 O O . LYS A 1 91 ? 10.744 -3.088 -9.458 1.00 87.12 91 LYS A O 1
ATOM 715 N N . SER A 1 92 ? 10.510 -1.587 -11.098 1.00 84.19 92 SER A N 1
ATOM 716 C CA . SER A 1 92 ? 11.558 -2.142 -11.955 1.00 84.19 92 SER A CA 1
ATOM 717 C C . SER A 1 92 ? 12.713 -1.150 -12.126 1.00 84.19 92 SER A C 1
ATOM 719 O O . SER A 1 92 ? 12.543 0.073 -12.009 1.00 84.19 92 SER A O 1
ATOM 721 N N . GLN A 1 93 ? 13.913 -1.682 -12.361 1.00 76.25 93 GLN A N 1
ATOM 722 C CA . GLN A 1 93 ? 15.133 -0.911 -12.583 1.00 76.25 93 GLN A CA 1
ATOM 723 C C . GLN A 1 93 ? 16.004 -1.601 -13.645 1.00 76.25 93 GLN A C 1
ATOM 725 O O . GLN A 1 93 ? 16.464 -2.720 -13.428 1.00 76.25 93 GLN A O 1
ATOM 730 N N . GLY A 1 94 ? 16.214 -0.919 -14.782 1.00 66.38 94 GLY A N 1
ATOM 731 C CA . GLY A 1 94 ? 16.960 -1.434 -15.945 1.00 66.38 94 GLY A CA 1
ATOM 732 C C . GLY A 1 94 ? 18.244 -0.668 -16.301 1.00 66.38 94 GLY A C 1
ATOM 733 O O . GLY A 1 94 ? 19.208 -1.257 -16.781 1.00 66.38 94 GLY A O 1
ATOM 734 N N . SER A 1 95 ? 18.299 0.650 -16.065 1.00 65.81 95 SER A N 1
ATOM 735 C CA . SER A 1 95 ? 19.478 1.478 -16.371 1.00 65.81 95 SER A CA 1
ATOM 736 C C . SER A 1 95 ? 19.591 2.699 -15.443 1.00 65.81 95 SER A C 1
ATOM 738 O O . SER A 1 95 ? 18.600 3.167 -14.886 1.00 65.81 95 SER A O 1
ATOM 740 N N . SER A 1 96 ? 20.818 3.204 -15.241 1.00 59.97 96 SER A N 1
ATOM 741 C CA . SER A 1 96 ? 21.206 4.231 -14.243 1.00 59.97 96 SER A CA 1
ATOM 742 C C . SER A 1 96 ? 21.022 3.800 -12.775 1.00 59.97 96 SER A C 1
ATOM 744 O O . SER A 1 96 ? 20.152 4.267 -12.050 1.00 59.97 96 SER A O 1
ATOM 746 N N . PHE A 1 97 ? 21.871 2.877 -12.318 1.00 63.47 97 PHE A N 1
ATOM 747 C CA . PHE A 1 97 ? 21.790 2.286 -10.976 1.00 63.47 97 PHE A CA 1
ATOM 748 C C . PHE A 1 97 ? 21.931 3.287 -9.821 1.00 63.47 97 PHE A C 1
ATOM 750 O O . PHE A 1 97 ? 21.163 3.197 -8.877 1.00 63.47 97 PHE A O 1
ATOM 757 N N . GLY A 1 98 ? 22.869 4.238 -9.881 1.00 60.78 98 GLY A N 1
ATOM 758 C CA . GLY A 1 98 ? 23.218 5.071 -8.719 1.00 60.78 98 GLY A CA 1
ATOM 759 C C . GLY A 1 98 ? 22.064 5.932 -8.192 1.00 60.78 98 GLY A C 1
ATOM 760 O O . GLY A 1 98 ? 21.510 5.660 -7.130 1.00 60.78 98 GLY A O 1
ATOM 761 N N . ASN A 1 99 ? 21.675 6.961 -8.949 1.00 69.00 99 ASN A N 1
ATOM 762 C CA . ASN A 1 99 ? 20.658 7.919 -8.494 1.00 69.00 99 ASN A CA 1
ATOM 763 C C . ASN A 1 99 ? 19.265 7.285 -8.372 1.00 69.00 99 ASN A C 1
ATOM 765 O O . ASN A 1 99 ? 18.501 7.619 -7.472 1.00 69.00 99 ASN A O 1
ATOM 769 N N . ASN A 1 100 ? 18.932 6.352 -9.265 1.00 74.31 100 ASN A N 1
ATOM 770 C CA . ASN A 1 100 ? 17.585 5.794 -9.329 1.00 74.31 100 ASN A CA 1
ATOM 771 C C . ASN A 1 100 ? 17.318 4.759 -8.222 1.00 74.31 100 ASN A C 1
ATOM 773 O O . ASN A 1 100 ? 16.170 4.597 -7.808 1.00 74.31 100 ASN A O 1
ATOM 777 N N . LEU A 1 101 ? 18.364 4.071 -7.743 1.00 81.25 101 LEU A N 1
ATOM 778 C CA . LEU A 1 101 ? 18.260 3.126 -6.632 1.00 81.25 101 LEU A CA 1
ATOM 779 C C . LEU A 1 101 ? 18.131 3.852 -5.296 1.00 81.25 101 LEU A C 1
ATOM 781 O O . LEU A 1 101 ? 17.265 3.484 -4.510 1.00 81.25 101 LEU A O 1
ATOM 785 N N . ASN A 1 102 ? 18.945 4.887 -5.055 1.00 85.38 102 ASN A N 1
ATOM 786 C CA . ASN A 1 102 ? 18.869 5.639 -3.801 1.00 85.38 102 ASN A CA 1
ATOM 787 C C . ASN A 1 102 ? 17.484 6.273 -3.622 1.00 85.38 102 ASN A C 1
ATOM 789 O O . ASN A 1 102 ? 16.847 6.063 -2.596 1.00 85.38 102 ASN A O 1
ATOM 793 N N . ASN A 1 103 ? 16.965 6.929 -4.665 1.00 87.44 103 ASN A N 1
ATOM 794 C CA . ASN A 1 103 ? 15.628 7.525 -4.624 1.00 87.44 103 ASN A CA 1
ATOM 795 C C . ASN A 1 103 ? 14.530 6.477 -4.358 1.00 87.44 103 ASN A C 1
ATOM 797 O O . ASN A 1 103 ? 13.620 6.730 -3.575 1.00 87.44 103 ASN A O 1
ATOM 801 N N . ARG A 1 104 ? 14.621 5.280 -4.963 1.00 87.19 104 ARG A N 1
ATOM 802 C CA . ARG A 1 104 ? 13.661 4.188 -4.704 1.00 87.19 104 ARG A CA 1
ATOM 803 C C . ARG A 1 104 ? 13.769 3.638 -3.285 1.00 87.19 104 ARG A C 1
ATOM 805 O O . ARG A 1 104 ? 12.754 3.280 -2.700 1.00 87.19 104 ARG A O 1
ATOM 812 N N . ALA A 1 105 ? 14.982 3.532 -2.747 1.00 89.56 105 ALA A N 1
ATOM 813 C CA . ALA A 1 105 ? 15.192 3.077 -1.378 1.00 89.56 105 ALA A CA 1
ATOM 814 C C . ALA A 1 105 ? 14.609 4.083 -0.375 1.00 89.56 105 ALA A C 1
ATOM 816 O O . ALA A 1 105 ? 13.893 3.683 0.540 1.00 89.56 105 ALA A O 1
ATOM 817 N N . GLU A 1 106 ? 14.850 5.379 -0.587 1.00 93.06 106 GLU A N 1
ATOM 818 C CA . GLU A 1 106 ? 14.266 6.455 0.219 1.00 93.06 106 GLU A CA 1
ATOM 819 C C . GLU A 1 106 ? 12.733 6.455 0.144 1.00 93.06 106 GLU A C 1
ATOM 821 O O . GLU A 1 106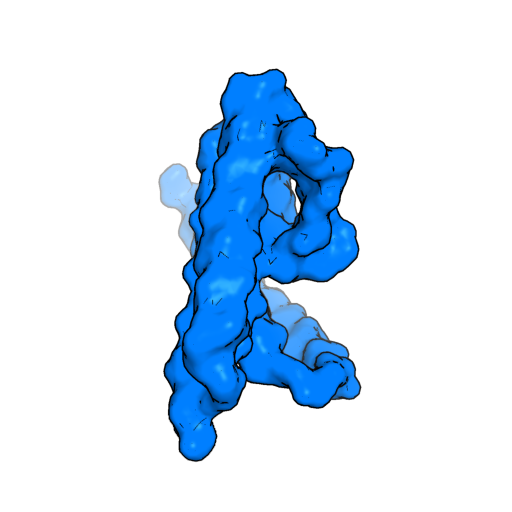 ? 12.076 6.543 1.178 1.00 93.06 106 GLU A O 1
ATOM 826 N N . GLU A 1 107 ? 12.149 6.280 -1.045 1.00 91.88 107 GLU A N 1
ATOM 827 C CA . GLU A 1 107 ? 10.694 6.177 -1.221 1.00 91.88 107 GLU A CA 1
ATOM 828 C C . GLU A 1 107 ? 10.104 4.956 -0.496 1.00 91.88 107 GLU A C 1
ATOM 830 O O . GLU A 1 107 ? 9.055 5.065 0.150 1.00 91.88 107 GLU A O 1
ATOM 835 N N . ALA A 1 108 ? 10.781 3.805 -0.575 1.00 93.62 108 ALA A N 1
ATOM 836 C CA . ALA A 1 108 ? 10.333 2.571 0.057 1.00 93.62 108 ALA A CA 1
ATOM 837 C C . ALA A 1 108 ? 10.355 2.667 1.586 1.00 93.62 108 ALA A C 1
ATOM 839 O O . ALA A 1 108 ? 9.367 2.357 2.252 1.00 93.62 108 ALA A O 1
ATOM 840 N N . ILE A 1 109 ? 11.463 3.160 2.144 1.00 95.38 109 ILE A N 1
ATOM 841 C CA . ILE A 1 109 ? 11.592 3.391 3.586 1.00 95.38 109 ILE A CA 1
ATOM 842 C C . ILE A 1 109 ? 10.579 4.448 4.027 1.00 95.38 109 ILE A C 1
ATOM 844 O O . ILE A 1 109 ? 9.836 4.226 4.979 1.00 95.38 109 ILE A O 1
ATOM 848 N N . GLY A 1 110 ? 10.505 5.572 3.312 1.00 96.69 110 GLY A N 1
ATOM 849 C CA . GLY A 1 110 ? 9.641 6.692 3.660 1.00 96.69 110 GLY A CA 1
ATOM 850 C C . GLY A 1 110 ? 8.159 6.334 3.660 1.00 96.69 110 GLY A C 1
ATOM 851 O O . GLY A 1 110 ? 7.443 6.744 4.568 1.00 96.69 110 GLY A O 1
ATOM 852 N N . SER A 1 111 ? 7.677 5.558 2.686 1.00 96.44 111 SER A N 1
ATOM 853 C CA . SER A 1 111 ? 6.254 5.191 2.662 1.00 96.44 111 SER A CA 1
ATOM 854 C C . SER A 1 111 ? 5.915 4.039 3.609 1.00 96.44 111 SER A C 1
ATOM 856 O O . SER A 1 111 ? 4.805 4.013 4.132 1.00 96.44 111 SER A O 1
ATOM 858 N N . ASN A 1 112 ? 6.860 3.136 3.900 1.00 96.75 112 ASN A N 1
ATOM 859 C CA . ASN A 1 112 ? 6.683 2.159 4.973 1.00 96.75 112 ASN A CA 1
ATOM 860 C C . ASN A 1 112 ? 6.569 2.837 6.344 1.00 96.75 112 ASN A C 1
ATOM 862 O O . ASN A 1 112 ? 5.617 2.576 7.073 1.00 96.75 112 ASN A O 1
ATOM 866 N N . THR A 1 113 ? 7.509 3.727 6.677 1.00 97.75 113 THR A N 1
ATOM 867 C CA . THR A 1 113 ? 7.487 4.468 7.947 1.00 97.75 113 THR A CA 1
ATOM 868 C C . THR A 1 113 ? 6.190 5.255 8.100 1.00 97.75 113 THR A C 1
ATOM 870 O O . THR A 1 113 ? 5.558 5.203 9.144 1.00 97.75 113 THR A O 1
ATOM 873 N N . ASP A 1 114 ? 5.758 5.932 7.040 1.00 98.25 114 ASP A N 1
ATOM 874 C CA . ASP A 1 114 ? 4.543 6.741 7.039 1.00 98.25 114 ASP A CA 1
ATOM 875 C C . ASP A 1 114 ? 3.250 5.932 7.255 1.00 98.25 114 ASP A C 1
ATOM 877 O O . ASP A 1 114 ? 2.383 6.352 8.019 1.00 98.25 114 ASP A O 1
ATOM 881 N N . LEU A 1 115 ? 3.126 4.756 6.627 1.00 97.81 115 LEU A N 1
ATOM 882 C CA . LEU A 1 115 ? 1.959 3.887 6.813 1.00 97.81 115 LEU A CA 1
ATOM 883 C C . LEU A 1 115 ? 1.952 3.221 8.198 1.00 97.81 115 LEU A C 1
ATOM 885 O O . LEU A 1 115 ? 0.888 3.067 8.799 1.00 97.81 115 LEU A O 1
ATOM 889 N N . LEU A 1 116 ? 3.124 2.823 8.703 1.00 97.44 116 LEU A N 1
ATOM 890 C CA . LEU A 1 116 ? 3.248 2.221 10.031 1.00 97.44 116 LEU A CA 1
ATOM 891 C C . LEU A 1 116 ? 2.959 3.231 11.143 1.00 97.44 116 LEU A C 1
ATOM 893 O O . LEU A 1 116 ? 2.214 2.895 12.056 1.00 97.44 116 LEU A O 1
ATOM 897 N N . GLU A 1 117 ? 3.452 4.463 11.030 1.00 98.44 117 GLU A N 1
ATOM 898 C CA . GLU A 1 117 ? 3.138 5.530 11.985 1.00 98.44 117 GLU A CA 1
ATOM 899 C C . GLU A 1 117 ? 1.624 5.819 12.006 1.00 98.44 117 GLU A C 1
ATOM 901 O O . GLU A 1 117 ? 1.009 5.886 13.067 1.00 98.44 117 GLU A O 1
ATOM 906 N N . ALA A 1 118 ? 0.969 5.873 10.837 1.00 98.25 118 ALA A N 1
ATOM 907 C CA . ALA A 1 118 ? -0.488 6.027 10.762 1.00 98.25 118 ALA A CA 1
ATOM 908 C C . ALA A 1 118 ? -1.236 4.858 11.429 1.00 98.25 118 ALA A C 1
ATOM 910 O O . ALA A 1 118 ? -2.263 5.054 12.083 1.00 98.25 118 ALA A O 1
ATOM 911 N N . TYR A 1 119 ? -0.731 3.630 11.286 1.00 97.81 119 TYR A N 1
ATOM 912 C CA . TYR A 1 119 ? -1.270 2.470 11.992 1.00 97.81 119 TYR A CA 1
ATOM 913 C C . TYR A 1 119 ? -1.106 2.585 13.515 1.00 97.81 119 TYR A C 1
ATOM 915 O O . TYR A 1 119 ? -2.072 2.326 14.235 1.00 97.81 119 TYR A O 1
ATOM 923 N N . GLU A 1 120 ? 0.069 2.991 14.000 1.00 97.88 120 GLU A N 1
ATOM 924 C CA . GLU A 1 120 ? 0.361 3.151 15.432 1.00 97.88 120 GLU A CA 1
ATOM 925 C C . GLU A 1 120 ? -0.514 4.231 16.088 1.00 97.88 120 GLU A C 1
ATOM 927 O O . GLU A 1 120 ? -1.004 4.035 17.201 1.00 97.88 120 GLU A O 1
ATOM 932 N N . GLU A 1 121 ? -0.827 5.300 15.355 1.00 98.06 121 GLU A N 1
ATOM 933 C CA . GLU A 1 121 ? -1.764 6.360 15.762 1.00 98.06 121 GLU A CA 1
ATOM 934 C C . GLU A 1 121 ? -3.247 5.961 15.630 1.00 98.06 121 GLU A C 1
ATOM 936 O O . GLU A 1 121 ? -4.159 6.733 15.935 1.00 98.06 121 GLU A O 1
ATOM 941 N N . GLY A 1 122 ? -3.524 4.730 15.192 1.00 97.31 122 GLY A N 1
ATOM 942 C CA . GLY A 1 122 ? -4.867 4.160 15.168 1.00 97.31 122 GLY A CA 1
ATOM 943 C C . GLY A 1 122 ? -5.718 4.563 13.964 1.00 97.31 122 GLY A C 1
ATOM 944 O O . GLY A 1 122 ? -6.914 4.267 13.962 1.00 97.31 122 GLY A O 1
ATOM 945 N N . VAL A 1 123 ? -5.130 5.158 12.917 1.00 97.38 123 VAL A N 1
ATOM 946 C CA . VAL A 1 123 ? -5.843 5.545 11.680 1.00 97.38 123 VAL A CA 1
ATOM 947 C C . VAL A 1 123 ? -6.566 4.349 11.054 1.00 97.38 123 VAL A C 1
ATOM 949 O O . VAL A 1 123 ? -7.666 4.485 10.523 1.00 97.38 123 VAL A O 1
ATOM 952 N N . PHE A 1 124 ? -5.972 3.159 11.160 1.00 96.88 124 PHE A N 1
ATOM 953 C CA . PHE A 1 124 ? -6.514 1.925 10.593 1.00 96.88 124 PHE A CA 1
ATOM 954 C C . PHE A 1 124 ? -7.247 1.038 11.604 1.00 96.88 124 PHE A C 1
ATOM 956 O O . PHE A 1 124 ? -7.587 -0.096 11.263 1.00 96.88 124 PHE A O 1
ATOM 963 N N . ALA A 1 125 ? -7.499 1.482 12.840 1.00 94.56 125 ALA A N 1
ATOM 964 C CA . ALA A 1 125 ? -8.179 0.651 13.833 1.00 94.56 125 ALA A CA 1
ATOM 965 C C . ALA A 1 125 ? -9.574 0.206 13.329 1.00 94.56 125 ALA A C 1
ATOM 967 O O . ALA A 1 125 ? -10.325 1.031 12.809 1.00 94.56 125 ALA A O 1
ATOM 968 N N . PRO A 1 126 ? -9.970 -1.077 13.475 1.00 95.38 126 PRO A N 1
ATOM 969 C CA . PRO A 1 126 ? -9.339 -2.148 14.253 1.00 95.38 126 PRO A CA 1
ATOM 970 C C . PRO A 1 126 ? -8.540 -3.147 13.390 1.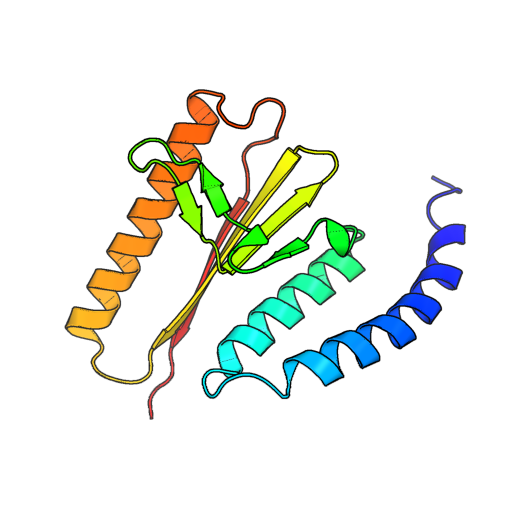00 95.38 126 PRO A C 1
ATOM 972 O O . PRO A 1 126 ? -8.580 -4.357 13.636 1.00 95.38 126 PRO A O 1
ATOM 975 N N . SER A 1 127 ? -7.887 -2.682 12.326 1.00 96.75 127 SER A N 1
ATOM 976 C CA . SER A 1 127 ? -7.027 -3.529 11.493 1.00 96.75 127 SER A CA 1
ATOM 977 C C . SER A 1 127 ? -5.884 -4.126 12.324 1.00 96.75 127 SER A C 1
ATOM 979 O O . SER A 1 127 ? -5.430 -3.488 13.275 1.00 96.75 127 SER A O 1
ATOM 981 N N . PRO A 1 128 ? -5.400 -5.339 11.996 1.00 96.00 128 PRO A N 1
ATOM 982 C CA . PRO A 1 128 ? -4.082 -5.763 12.457 1.00 96.00 128 PRO A CA 1
ATOM 983 C C . PRO A 1 128 ? -3.002 -4.861 11.840 1.00 96.00 128 PRO A C 1
ATOM 985 O O . PRO A 1 128 ? -3.281 -4.123 10.894 1.00 96.00 128 PRO A O 1
ATOM 988 N N . GLN A 1 129 ? -1.764 -4.954 12.331 1.00 96.56 129 GLN A N 1
ATOM 989 C CA . GLN A 1 129 ? -0.643 -4.283 11.675 1.00 96.56 129 GLN A CA 1
ATOM 990 C C . GLN A 1 129 ? -0.553 -4.760 10.217 1.00 96.56 129 GLN A C 1
ATOM 992 O O . GLN A 1 129 ? -0.414 -5.969 9.995 1.00 96.56 129 GLN A O 1
ATOM 997 N N . PRO A 1 130 ? -0.659 -3.853 9.230 1.00 96.62 130 PRO A N 1
ATOM 998 C CA . PRO A 1 130 ? -0.666 -4.249 7.835 1.00 96.62 130 PRO A CA 1
ATOM 999 C C . PRO A 1 130 ? 0.722 -4.723 7.403 1.00 96.62 130 PRO A C 1
ATOM 1001 O O . PRO A 1 130 ? 1.749 -4.189 7.825 1.00 96.62 130 PRO A O 1
ATOM 1004 N N . PHE A 1 131 ? 0.755 -5.717 6.522 1.00 96.62 131 PHE A N 1
ATOM 1005 C CA . PHE A 1 131 ? 1.981 -6.103 5.836 1.00 96.62 131 PHE A CA 1
ATOM 1006 C C . PHE A 1 131 ? 2.345 -5.044 4.790 1.00 96.62 131 PHE A C 1
ATOM 1008 O O . PHE A 1 131 ? 1.559 -4.782 3.882 1.00 96.62 131 PHE A O 1
ATOM 1015 N N . VAL A 1 132 ? 3.543 -4.470 4.877 1.00 96.69 132 VAL A N 1
ATOM 1016 C CA . VAL A 1 132 ? 4.042 -3.509 3.885 1.00 96.69 132 VAL A CA 1
ATOM 1017 C C . VAL A 1 132 ? 5.118 -4.171 3.034 1.00 96.69 132 VAL A C 1
ATOM 1019 O O . VAL A 1 132 ? 6.154 -4.597 3.544 1.00 96.69 132 VAL A O 1
ATOM 1022 N N . GLY A 1 133 ? 4.858 -4.291 1.735 1.00 94.12 133 GLY A N 1
ATOM 1023 C CA . GLY A 1 133 ? 5.711 -5.000 0.790 1.00 94.12 133 GLY A CA 1
ATOM 1024 C C . GLY A 1 133 ? 6.300 -4.092 -0.283 1.00 94.12 133 GLY A C 1
ATOM 1025 O O . GLY A 1 133 ? 5.620 -3.233 -0.833 1.00 94.12 133 GLY A O 1
ATOM 1026 N N . TYR A 1 134 ? 7.555 -4.345 -0.641 1.00 93.25 134 TYR A N 1
ATOM 1027 C CA . TYR A 1 134 ? 8.202 -3.746 -1.806 1.00 93.25 134 TYR A CA 1
ATOM 1028 C C . TYR A 1 134 ? 8.828 -4.842 -2.655 1.00 93.25 134 TYR A C 1
ATOM 1030 O O . TYR A 1 134 ? 9.703 -5.573 -2.189 1.00 93.25 134 TYR A O 1
ATOM 1038 N N . LEU A 1 135 ? 8.404 -4.944 -3.911 1.00 91.06 135 LEU A N 1
ATOM 1039 C CA . LEU A 1 135 ? 9.023 -5.816 -4.898 1.00 91.06 135 LEU A CA 1
ATOM 1040 C C . LEU A 1 135 ? 9.850 -4.960 -5.849 1.00 91.06 135 LEU A C 1
ATOM 1042 O O . LEU A 1 135 ? 9.311 -4.152 -6.599 1.00 91.06 135 LEU A O 1
ATOM 1046 N N . MET A 1 136 ? 11.169 -5.155 -5.843 1.00 87.69 136 MET A N 1
ATOM 1047 C CA . MET A 1 136 ? 12.067 -4.498 -6.788 1.00 87.69 136 MET A CA 1
ATOM 1048 C C . MET A 1 136 ? 12.643 -5.513 -7.772 1.00 87.69 136 MET A C 1
ATOM 1050 O O . MET A 1 136 ? 13.462 -6.354 -7.405 1.00 87.69 136 MET A O 1
ATOM 1054 N N . LEU A 1 137 ? 12.243 -5.411 -9.037 1.00 85.81 137 LEU A N 1
ATOM 1055 C CA . LEU A 1 137 ? 12.852 -6.167 -10.119 1.00 85.81 137 LEU A CA 1
ATOM 1056 C C . LEU A 1 137 ? 14.082 -5.422 -10.644 1.00 85.81 137 LEU A C 1
ATOM 1058 O O . LEU A 1 137 ? 13.972 -4.356 -11.250 1.00 85.81 137 LEU A O 1
ATOM 1062 N N . MET A 1 138 ? 15.255 -6.017 -10.451 1.00 82.12 138 MET A N 1
ATOM 1063 C CA . MET A 1 138 ? 16.506 -5.529 -11.023 1.00 82.12 138 MET A CA 1
ATOM 1064 C C . MET A 1 138 ? 16.860 -6.355 -12.256 1.00 82.12 138 MET A C 1
ATOM 1066 O O . MET A 1 138 ? 17.043 -7.568 -12.159 1.00 82.12 138 MET A O 1
ATOM 1070 N N . ALA A 1 139 ? 16.979 -5.695 -13.403 1.00 73.31 139 ALA A N 1
ATOM 1071 C CA . ALA A 1 139 ? 17.457 -6.304 -14.635 1.00 73.31 139 ALA A CA 1
ATOM 1072 C C . ALA A 1 139 ? 18.597 -5.461 -15.213 1.00 73.31 139 ALA A C 1
ATOM 1074 O O . ALA A 1 139 ? 18.623 -4.242 -15.075 1.00 73.31 139 ALA A O 1
ATOM 1075 N N . THR A 1 140 ? 19.561 -6.117 -15.846 1.00 63.41 140 THR A N 1
ATOM 1076 C CA . THR A 1 140 ? 20.548 -5.455 -16.705 1.00 63.41 140 THR A CA 1
ATOM 1077 C C . THR A 1 140 ? 20.077 -5.632 -18.143 1.00 63.41 140 THR A C 1
ATOM 1079 O O . THR A 1 140 ? 19.714 -6.745 -18.523 1.00 63.41 140 THR A O 1
ATOM 1082 N N . VAL A 1 141 ? 20.009 -4.533 -18.900 1.00 54.38 141 VAL A N 1
ATOM 1083 C CA . VAL A 1 141 ? 19.828 -4.571 -20.364 1.00 54.38 141 VAL A CA 1
ATOM 1084 C C . VAL A 1 141 ? 21.147 -4.893 -21.044 1.00 54.38 141 VAL A C 1
ATOM 1086 O O . VAL A 1 141 ? 22.181 -4.378 -20.558 1.00 54.38 141 VAL A O 1
#

Solvent-accessible surface area (backbone atoms only — not comparable to full-atom values): 8089 Å² total; per-residue (Å²): 126,74,80,69,62,70,60,54,68,64,52,56,57,56,47,57,57,49,50,55,52,58,50,58,66,50,76,78,63,67,101,64,58,68,53,58,50,50,55,52,50,52,51,53,51,44,37,75,77,66,45,57,68,88,24,54,26,46,41,80,72,15,54,42,68,34,57,88,45,80,60,45,71,29,54,32,21,31,41,56,95,90,21,48,52,31,40,33,40,75,44,79,48,57,75,66,67,70,72,56,46,54,54,49,50,51,51,51,52,52,52,48,53,25,42,50,49,20,44,75,74,45,75,48,65,91,31,63,89,54,47,76,46,78,47,75,50,79,48,82,120

Mean predicted aligned error: 9.87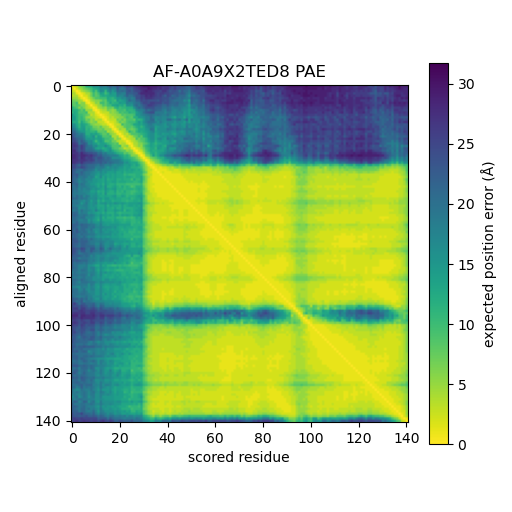 Å

Foldseek 3Di:
DVVVPPVVPVVVVVCVVVLVVVVVVVVVDDPPCPQVVVLSVVLVVCVNVPQDSVQKDAFPRQWDQWQVDRIDTAGIWGADPQATAAGEHEEEDADDCPPVVVVVVCVLVVRVVGRQVCVVVPVRPPHDRHHYYYHYHYDYD

Radius of gyration: 17.15 Å; Cα contacts (8 Å, |Δi|>4): 159; chains: 1; bounding box: 41×43×40 Å

Secondary structure (DSSP, 8-state):
--TTTSHHHHHHHHHHHHHHHHHHHHTTS-TTTHHHHHHHHHHHHHHHTT--GGGEEEGGGGEEE-SSSSEEE-SEEEEETTEEEEEEEEEEE-S-HHHHHHHHHHHHHHHHHHHHHHHHTTTTTTSPPPEEEEEEEE---

InterPro domains:
  IPR007636 Restriction endonuclease, type II, XhoI [PF04555] (15-138)

Nearest PDB structures (foldseek):
  8qhd-assembly1_A  TM=3.900E-01  e=1.019E-01  Hantaan virus 76-118
  6qw5-assembly2_B  TM=3.857E-01  e=1.087E-01  Toscana virus
  8p1k-assembly1_A  TM=3.787E-01  e=2.861E-01  Orthohantavirus hantanense
  8qgu-assembly1_B  TM=3.258E-01  e=2.861E-01  Hantaan virus 76-118
  8qhd-assembly1_F  TM=3.258E-01  e=3.255E-01  Hantaan virus 76-118

pLDDT: mean 79.93, std 22.06, range [30.75, 98.44]